Protein AF-A0A4S8KYC3-F1 (afdb_monomer_lite)

Sequence (93 aa):
MRQYLSLPRICTKLGVNLSSSVPTDFSSCFYTVGHAFNLAQDTLQRSTPSYVAGLLERGVRILIYVGELDWTCDWLGNEKMDAWVGMGWAEGV

Foldseek 3Di:
DQVVQLDVVNCVVVVNDPPPVDRSRDDPDDVVVVVVCVVVVVVVDDCVLVVVLVCVVVVNDDDDDADCPDPVCHPVNVCVSCVVSVHDPPPDD

Organism: Dendrothele bispora (strain CBS 962.96) (NCBI:txid1314807)

InterPro domains:
  IPR001563 Peptidase S10, serine carboxypeptidase [PF00450] (2-81)
  IPR029058 Alpha/Beta hydrolase fold [SSF53474] (3-81)

Secondary structure (DSSP, 8-state):
-HHHHT-HHHHHHTT---STTS--S--SS-HHHHHHHHHTTGGG---HHHHHHHHHHTT--------TT-STT-HHHHHHHHHHTT-------

Radius of gyration: 19.54 Å; chains: 1; bounding box: 37×31×53 Å

Structure (mmCIF, N/CA/C/O backbone):
data_AF-A0A4S8KYC3-F1
#
_entry.id   AF-A0A4S8KYC3-F1
#
loop_
_atom_site.group_PDB
_atom_site.id
_atom_site.type_symbol
_atom_site.label_atom_id
_atom_site.label_alt_id
_atom_site.label_comp_id
_atom_site.label_asym_id
_atom_site.label_entity_id
_atom_site.label_seq_id
_atom_site.pdbx_PDB_ins_code
_atom_site.Cartn_x
_atom_site.Cartn_y
_atom_site.Cartn_z
_atom_site.occupancy
_atom_site.B_iso_or_equiv
_atom_site.auth_seq_id
_atom_site.auth_comp_id
_atom_site.auth_asym_id
_atom_site.auth_atom_id
_atom_site.pdbx_PDB_model_num
ATOM 1 N N . MET A 1 1 ? -12.359 9.644 10.798 1.00 87.88 1 MET A N 1
ATOM 2 C CA . MET A 1 1 ? -12.269 8.172 10.658 1.00 87.88 1 MET A CA 1
ATOM 3 C C . MET A 1 1 ? -11.980 7.483 11.989 1.00 87.88 1 MET A C 1
ATOM 5 O O . MET A 1 1 ? -12.871 6.792 12.457 1.00 87.88 1 MET A O 1
ATOM 9 N N . ARG A 1 2 ? -10.828 7.731 12.640 1.00 93.94 2 ARG A N 1
ATOM 10 C CA . ARG A 1 2 ? -10.470 7.146 13.952 1.00 93.94 2 ARG A CA 1
ATOM 11 C C . ARG A 1 2 ? -11.607 7.153 14.972 1.00 93.94 2 ARG A C 1
ATOM 13 O O . ARG A 1 2 ? -12.085 6.100 15.347 1.00 93.94 2 ARG A O 1
ATOM 20 N N . GLN A 1 3 ? -12.108 8.333 15.328 1.00 95.31 3 GLN A N 1
ATOM 21 C CA . GLN A 1 3 ? -13.182 8.462 16.320 1.00 95.31 3 GLN A CA 1
ATOM 22 C C . GLN A 1 3 ? -14.437 7.652 15.967 1.00 95.31 3 GLN A C 1
ATOM 24 O O . GLN A 1 3 ? -15.035 7.052 16.847 1.00 95.31 3 GLN A O 1
ATOM 29 N N . TYR A 1 4 ? -14.826 7.621 14.689 1.00 95.81 4 TYR A N 1
ATOM 30 C CA . TYR A 1 4 ? -16.015 6.900 14.234 1.00 95.81 4 TYR A CA 1
ATOM 31 C C . TYR A 1 4 ? -15.827 5.382 14.318 1.00 95.81 4 TYR A C 1
ATOM 33 O O . TYR A 1 4 ? -16.706 4.684 14.818 1.00 95.81 4 TYR A O 1
ATOM 41 N N . LEU A 1 5 ? -14.675 4.884 13.859 1.00 95.50 5 LEU A N 1
ATOM 42 C CA . LEU A 1 5 ? -14.352 3.458 13.873 1.00 95.50 5 LEU A CA 1
ATOM 43 C C . LEU A 1 5 ? -14.033 2.931 15.277 1.00 95.50 5 LEU A C 1
ATOM 45 O O . LEU A 1 5 ? -14.150 1.734 15.488 1.00 95.50 5 LEU A O 1
ATOM 49 N N . SER A 1 6 ? -13.711 3.804 16.236 1.00 94.75 6 SER A N 1
ATOM 50 C CA . SER A 1 6 ? -13.531 3.426 17.644 1.00 94.75 6 SER A CA 1
ATOM 51 C C . SER A 1 6 ? -14.833 3.352 18.453 1.00 94.75 6 SER A C 1
ATOM 53 O O . SER A 1 6 ? -14.805 3.047 19.644 1.00 94.75 6 SER A O 1
ATOM 55 N N . LEU A 1 7 ? -15.992 3.688 17.873 1.00 94.38 7 LEU A N 1
ATOM 56 C CA . LEU A 1 7 ? -17.259 3.646 18.606 1.00 94.38 7 LEU A CA 1
ATOM 57 C C . LEU A 1 7 ? -17.673 2.188 18.874 1.00 94.38 7 LEU A C 1
ATOM 59 O O . LEU A 1 7 ? -17.834 1.440 17.909 1.00 94.38 7 LEU A O 1
ATOM 63 N N . PRO A 1 8 ? -18.003 1.796 20.122 1.00 92.62 8 PRO A N 1
ATOM 64 C CA . PRO A 1 8 ? -18.376 0.414 20.439 1.00 92.62 8 PRO A CA 1
ATOM 65 C C . PRO A 1 8 ? -19.526 -0.114 19.582 1.00 92.62 8 PRO A C 1
ATOM 67 O O . PRO A 1 8 ? -19.451 -1.218 19.060 1.00 92.62 8 PRO A O 1
ATOM 70 N N . ARG A 1 9 ? -20.552 0.716 19.338 1.00 94.69 9 ARG A N 1
ATOM 71 C CA . ARG A 1 9 ? -21.679 0.359 18.459 1.00 94.69 9 ARG A CA 1
ATOM 72 C C . ARG A 1 9 ? -21.250 0.058 17.019 1.00 94.69 9 ARG A C 1
ATOM 74 O O . ARG A 1 9 ? -21.867 -0.774 16.365 1.00 94.69 9 ARG A O 1
ATOM 81 N N . ILE A 1 10 ? -20.225 0.753 16.518 1.00 96.12 10 ILE A N 1
ATOM 82 C CA . ILE A 1 10 ? -19.692 0.547 15.168 1.00 96.12 10 ILE A CA 1
ATOM 83 C C . ILE A 1 10 ? -18.857 -0.731 15.153 1.00 96.12 10 ILE A C 1
ATOM 85 O O . ILE A 1 10 ? -19.088 -1.573 14.293 1.00 96.12 10 ILE A O 1
ATOM 89 N N . CYS A 1 11 ? -17.999 -0.939 16.154 1.00 93.75 11 CYS A N 1
ATOM 90 C CA . CYS A 1 11 ? -17.256 -2.186 16.337 1.00 93.75 11 CYS A CA 1
ATOM 91 C C . CYS A 1 11 ? -18.188 -3.407 16.414 1.00 93.75 11 CYS A C 1
ATOM 93 O O . CYS A 1 11 ? -17.990 -4.367 15.675 1.00 93.75 11 CYS A O 1
ATOM 95 N N . THR A 1 12 ? -19.256 -3.347 17.221 1.00 94.62 12 THR A N 1
ATOM 96 C CA . THR A 1 12 ? -20.272 -4.414 17.302 1.00 94.62 12 THR A CA 1
ATOM 97 C C . THR A 1 12 ? -20.942 -4.650 15.952 1.00 94.62 12 THR A C 1
ATOM 99 O O . THR A 1 12 ? -21.069 -5.791 15.522 1.00 94.62 12 THR A O 1
ATOM 102 N N . LYS A 1 13 ? -21.340 -3.579 15.253 1.00 96.75 13 LYS A N 1
ATOM 103 C CA . LYS A 1 13 ? -21.997 -3.680 13.944 1.00 96.75 13 LYS A CA 1
ATOM 104 C C . LYS A 1 13 ? -21.088 -4.291 12.870 1.00 96.75 13 LYS A C 1
ATOM 106 O O . LYS A 1 13 ? -21.591 -4.964 11.978 1.00 96.75 13 LYS A O 1
ATOM 111 N N . LEU A 1 14 ? -19.779 -4.060 12.957 1.00 95.12 14 LEU A N 1
ATOM 112 C CA . LEU A 1 14 ? -18.765 -4.637 12.068 1.00 95.12 14 LEU A CA 1
ATOM 113 C C . LEU A 1 14 ? -18.290 -6.033 12.512 1.00 95.12 14 LEU A C 1
ATOM 115 O O . LEU A 1 14 ? -17.494 -6.645 11.808 1.00 95.12 14 LEU A O 1
ATOM 119 N N . GLY A 1 15 ? -18.754 -6.541 13.660 1.00 94.31 15 GLY A N 1
ATOM 120 C CA . GLY A 1 15 ? -18.345 -7.844 14.191 1.00 94.31 15 GLY A CA 1
ATOM 121 C C . GLY A 1 15 ? -16.937 -7.870 14.794 1.00 94.31 15 GLY A C 1
ATOM 122 O O . GLY A 1 15 ? -16.333 -8.935 14.895 1.00 94.31 15 GLY A O 1
ATOM 123 N N . VAL A 1 16 ? -16.395 -6.718 15.199 1.00 94.00 16 VAL A N 1
ATOM 124 C CA . VAL A 1 16 ? -15.105 -6.649 15.897 1.00 94.00 16 VAL A CA 1
ATOM 125 C C . VAL A 1 16 ? -15.252 -7.287 17.278 1.00 94.00 16 VAL A C 1
ATOM 127 O O . VAL A 1 16 ? -16.155 -6.942 18.042 1.00 94.00 16 VAL A O 1
ATOM 130 N N . ASN A 1 17 ? -14.351 -8.211 17.607 1.00 89.06 17 ASN A N 1
ATOM 131 C CA . ASN A 1 17 ? -14.298 -8.836 18.924 1.00 89.06 17 ASN A CA 1
ATOM 132 C C . ASN A 1 17 ? -13.981 -7.774 19.993 1.00 89.06 17 ASN A C 1
ATOM 134 O O . ASN A 1 17 ? -12.957 -7.107 19.905 1.00 89.06 17 ASN A O 1
ATOM 138 N N . LEU A 1 18 ? -14.857 -7.625 20.992 1.00 86.12 18 LEU A N 1
ATOM 139 C CA . LEU A 1 18 ? -14.714 -6.644 22.080 1.00 86.12 18 LEU A CA 1
ATOM 140 C C . LEU A 1 18 ? -14.033 -7.220 23.334 1.00 86.12 18 LEU A C 1
ATOM 142 O O . LEU A 1 18 ? -14.124 -6.638 24.414 1.00 86.12 18 LEU A O 1
ATOM 146 N N . SER A 1 19 ? -13.388 -8.380 23.214 1.00 87.56 19 SER A N 1
ATOM 147 C CA . SER A 1 19 ? -12.512 -8.921 24.251 1.00 87.56 19 SER A CA 1
ATOM 148 C C . SER A 1 19 ? -11.390 -7.933 24.565 1.00 87.56 19 SER A C 1
ATOM 150 O O . SER A 1 19 ? -10.893 -7.237 23.682 1.00 87.56 19 SER A O 1
ATOM 152 N N . SER A 1 20 ? -10.925 -7.932 25.812 1.00 84.00 20 SER A N 1
ATOM 153 C CA . SER A 1 20 ? -9.814 -7.091 26.270 1.00 84.00 20 SER A CA 1
ATOM 154 C C . SER A 1 20 ? -8.509 -7.303 25.492 1.00 84.00 20 SER A C 1
ATOM 156 O O . SER A 1 20 ? -7.640 -6.437 25.519 1.00 84.00 20 SER A O 1
ATOM 158 N N . SER A 1 21 ? -8.363 -8.429 24.788 1.00 86.44 21 SER A N 1
ATOM 159 C CA . SER A 1 21 ? -7.197 -8.725 23.946 1.00 86.44 21 SER A CA 1
ATOM 160 C C . SER A 1 21 ? -7.188 -7.980 22.606 1.00 86.44 21 SER A C 1
ATOM 162 O O . SER A 1 21 ? -6.159 -7.981 21.933 1.00 86.44 21 SER A O 1
ATOM 164 N N . VAL A 1 2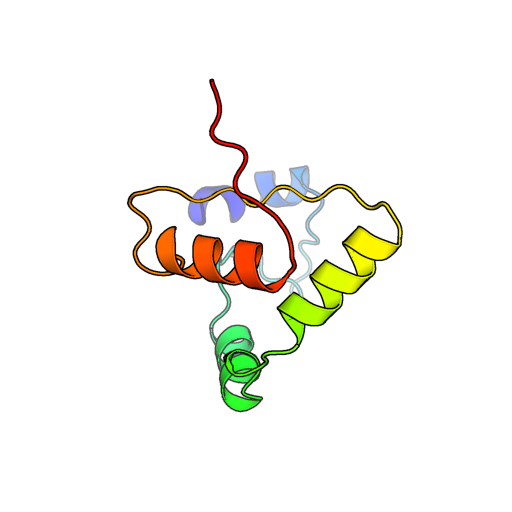2 ? -8.306 -7.374 22.194 1.00 86.31 22 VAL A N 1
ATOM 165 C CA . VAL A 1 22 ? -8.426 -6.645 20.925 1.00 86.31 22 VAL A CA 1
ATOM 166 C C . VAL A 1 22 ? -8.671 -5.163 21.223 1.00 86.31 22 VAL A C 1
ATOM 168 O O . VAL A 1 22 ? -9.714 -4.815 21.781 1.00 86.31 22 VAL A O 1
ATOM 171 N N . PRO A 1 23 ? -7.736 -4.266 20.861 1.00 84.69 23 PRO A N 1
ATOM 172 C CA . PRO A 1 23 ? -7.929 -2.832 21.025 1.00 84.69 23 PRO A CA 1
ATOM 173 C C . PRO A 1 23 ? -9.153 -2.351 20.243 1.00 84.69 23 PRO A C 1
ATOM 175 O O . PRO A 1 23 ? -9.326 -2.666 19.066 1.00 84.69 23 PRO A O 1
ATOM 178 N N . THR A 1 24 ? -10.012 -1.577 20.903 1.00 84.94 24 THR A N 1
ATOM 179 C CA . THR A 1 24 ? -11.198 -0.975 20.272 1.00 84.94 24 THR A CA 1
ATOM 180 C C . THR A 1 24 ? -10.933 0.444 19.779 1.00 84.94 24 THR A C 1
ATOM 182 O O . THR A 1 24 ? -11.776 1.026 19.097 1.00 84.94 24 THR A O 1
ATOM 185 N N . ASP A 1 25 ? -9.760 1.009 20.069 1.00 89.75 25 ASP A N 1
ATOM 186 C CA . ASP A 1 25 ? -9.318 2.277 19.519 1.00 89.75 25 ASP A CA 1
ATOM 187 C C . ASP A 1 25 ? -8.653 2.068 18.154 1.00 89.75 25 ASP A C 1
ATO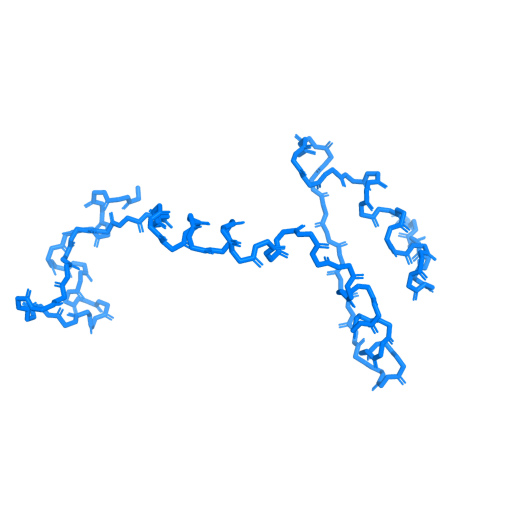M 189 O O . ASP A 1 25 ? -7.506 1.653 18.018 1.00 89.75 25 ASP A O 1
ATOM 193 N N . PHE A 1 26 ? -9.387 2.394 17.096 1.00 93.44 26 PHE A N 1
ATOM 194 C CA . PHE A 1 26 ? -8.868 2.279 15.743 1.00 93.44 26 PHE A CA 1
ATOM 195 C C . PHE A 1 26 ? -7.650 3.197 15.528 1.00 93.44 26 PHE A C 1
ATOM 197 O O . PHE A 1 26 ? -7.703 4.402 15.795 1.00 93.44 26 PHE A O 1
ATOM 204 N N . SER A 1 27 ? -6.579 2.649 14.954 1.00 93.31 27 SER A N 1
ATOM 205 C CA . SER A 1 27 ? -5.479 3.414 14.362 1.00 93.31 27 SER A CA 1
ATOM 206 C C . SER A 1 27 ? -5.376 3.079 12.880 1.00 93.31 27 SER A C 1
ATOM 208 O O . SER A 1 27 ? -5.400 1.909 12.514 1.00 93.31 27 SER A O 1
ATOM 210 N N . SER A 1 28 ? -5.248 4.096 12.023 1.00 94.00 28 SER A N 1
ATOM 211 C CA . SER A 1 28 ? -5.125 3.885 10.573 1.00 94.00 28 SER A CA 1
ATOM 212 C C . SER A 1 28 ? -3.787 3.257 10.187 1.00 94.00 28 SER A C 1
ATOM 214 O O . SER A 1 28 ? -3.733 2.471 9.251 1.00 94.00 28 SER A O 1
ATOM 216 N N . CYS A 1 29 ? -2.723 3.591 10.920 1.00 94.06 29 CYS A N 1
ATOM 217 C CA . CYS A 1 29 ? -1.386 3.041 10.729 1.00 94.06 29 CYS A CA 1
ATOM 218 C C . CYS A 1 29 ? -0.805 2.653 12.091 1.00 94.06 29 CYS A C 1
ATOM 220 O O . CYS A 1 29 ? -0.981 3.379 13.075 1.00 94.06 29 CYS A O 1
ATOM 222 N N . PHE A 1 30 ? -0.095 1.528 12.158 1.00 94.31 30 PHE A N 1
ATOM 223 C CA . PHE A 1 30 ? 0.573 1.084 13.380 1.00 94.31 30 PHE A CA 1
ATOM 224 C C . PHE A 1 30 ? 2.088 1.211 13.226 1.00 94.31 30 PHE A C 1
ATOM 226 O O . PHE A 1 30 ? 2.713 0.480 12.456 1.00 94.31 30 PHE A O 1
ATOM 233 N N . TYR A 1 31 ? 2.680 2.165 13.949 1.00 95.75 31 TYR A N 1
ATOM 234 C CA . TYR A 1 31 ? 4.080 2.551 13.757 1.00 95.75 31 TYR A CA 1
ATOM 235 C C . TYR A 1 31 ? 5.054 1.405 14.040 1.00 95.75 31 TYR A C 1
ATOM 237 O O . TYR A 1 31 ? 6.028 1.252 13.317 1.00 95.75 31 TYR A O 1
ATOM 245 N N . THR A 1 32 ? 4.772 0.551 15.027 1.00 97.06 32 THR A N 1
ATOM 246 C CA . THR A 1 32 ? 5.628 -0.603 15.342 1.00 97.06 32 THR A CA 1
ATOM 247 C C . THR A 1 32 ? 5.741 -1.577 14.171 1.00 97.06 32 THR A C 1
ATOM 249 O O . THR A 1 32 ? 6.829 -2.078 13.906 1.00 97.06 32 THR A O 1
ATOM 252 N N . VAL A 1 33 ? 4.648 -1.811 13.434 1.00 96.31 33 VAL A N 1
ATOM 253 C CA . VAL A 1 33 ? 4.678 -2.647 12.224 1.00 96.31 33 VAL A CA 1
ATOM 254 C C . VAL A 1 33 ? 5.479 -1.947 11.130 1.00 96.31 33 VAL A C 1
ATOM 256 O O . VAL A 1 33 ? 6.404 -2.544 10.592 1.00 96.31 33 VAL A O 1
ATOM 259 N N . GLY A 1 34 ? 5.204 -0.668 10.854 1.00 96.38 34 GLY A N 1
ATOM 260 C CA . GLY A 1 34 ? 5.966 0.090 9.852 1.00 96.38 34 GLY A CA 1
ATOM 261 C C . GLY A 1 34 ? 7.471 0.138 10.151 1.00 96.38 34 GLY A C 1
ATOM 262 O O . GLY A 1 34 ? 8.292 -0.050 9.258 1.00 96.38 34 GLY A O 1
ATOM 263 N N . HIS A 1 35 ? 7.838 0.310 11.420 1.00 97.69 35 HIS A N 1
ATOM 264 C CA . HIS A 1 35 ? 9.222 0.292 11.879 1.00 97.69 35 HIS A CA 1
ATOM 265 C C . HIS A 1 35 ? 9.869 -1.088 11.705 1.00 97.69 35 HIS A C 1
ATOM 267 O O . HIS A 1 35 ? 11.020 -1.169 11.291 1.00 97.69 35 HIS A O 1
ATOM 273 N N . ALA A 1 36 ? 9.141 -2.177 11.968 1.00 98.25 36 ALA A N 1
ATOM 274 C CA . ALA A 1 36 ? 9.652 -3.527 11.740 1.00 98.25 36 ALA A CA 1
ATOM 275 C C . ALA A 1 36 ? 9.975 -3.782 10.255 1.00 98.25 36 ALA A C 1
ATOM 277 O O . ALA A 1 36 ? 11.061 -4.271 9.959 1.00 98.25 36 ALA A O 1
ATOM 278 N N . PHE A 1 37 ? 9.096 -3.374 9.332 1.00 97.50 37 PHE A N 1
ATOM 279 C CA . PHE A 1 37 ? 9.355 -3.445 7.882 1.00 97.50 37 PHE A CA 1
ATOM 280 C C . PHE A 1 37 ? 10.530 -2.554 7.454 1.00 97.50 37 PHE A C 1
ATOM 282 O O . PHE A 1 37 ? 11.322 -2.914 6.586 1.00 97.50 37 PHE A O 1
ATOM 289 N N . ASN A 1 38 ? 10.683 -1.383 8.079 1.00 96.56 38 ASN A N 1
ATOM 290 C CA . ASN A 1 38 ? 11.830 -0.522 7.814 1.00 96.56 38 ASN A CA 1
ATOM 291 C C . ASN A 1 38 ? 13.152 -1.171 8.262 1.00 96.56 38 ASN A C 1
ATOM 293 O O . ASN A 1 38 ? 14.113 -1.171 7.496 1.00 96.56 38 ASN A O 1
ATOM 297 N N . LEU A 1 39 ? 13.183 -1.775 9.456 1.00 97.62 39 LEU A N 1
ATOM 298 C CA . LEU A 1 39 ? 14.351 -2.505 9.963 1.00 97.62 39 LEU A CA 1
ATOM 299 C C . LEU A 1 39 ? 14.690 -3.738 9.117 1.00 97.62 39 LEU A C 1
ATOM 301 O O . LEU A 1 39 ? 15.865 -4.047 8.939 1.00 97.62 39 LEU A O 1
ATOM 305 N N . ALA A 1 40 ? 13.676 -4.419 8.586 1.00 97.69 40 ALA A N 1
ATOM 306 C CA . ALA A 1 40 ? 13.841 -5.532 7.654 1.00 97.69 40 ALA A CA 1
ATOM 307 C C . ALA A 1 40 ? 14.208 -5.079 6.225 1.00 97.69 40 ALA A C 1
ATOM 309 O O . ALA A 1 40 ? 14.477 -5.911 5.362 1.00 97.69 40 ALA A O 1
ATOM 310 N N . GLN A 1 41 ? 14.288 -3.763 5.990 1.00 96.50 41 GLN A N 1
ATOM 311 C CA . GLN A 1 41 ? 14.645 -3.139 4.715 1.00 96.50 41 GLN A CA 1
ATOM 312 C C . GLN A 1 41 ? 13.709 -3.500 3.552 1.00 96.50 41 GLN A C 1
ATOM 314 O O . GLN A 1 41 ? 14.106 -3.400 2.388 1.00 96.50 41 GLN A O 1
ATOM 319 N N . ASP A 1 42 ? 12.453 -3.852 3.835 1.00 95.75 42 ASP A N 1
ATOM 320 C CA . ASP A 1 42 ? 11.474 -4.238 2.812 1.00 95.75 42 ASP A CA 1
ATOM 321 C C . ASP A 1 42 ? 11.274 -3.151 1.746 1.00 95.75 42 ASP A C 1
ATOM 323 O O . ASP A 1 42 ? 11.070 -3.450 0.572 1.00 95.75 42 ASP A O 1
ATOM 327 N N . THR A 1 43 ? 11.410 -1.876 2.120 1.00 89.62 43 THR A N 1
ATOM 328 C CA . THR A 1 43 ? 11.278 -0.743 1.188 1.00 89.62 43 THR A CA 1
ATOM 329 C C . THR A 1 43 ? 12.375 -0.696 0.122 1.00 89.62 43 THR A C 1
ATOM 331 O O . THR A 1 43 ? 12.241 0.039 -0.853 1.00 89.62 43 THR A O 1
ATOM 334 N N . LEU A 1 44 ? 13.469 -1.444 0.292 1.00 92.56 44 LEU A N 1
ATOM 335 C CA . LEU A 1 44 ? 14.556 -1.537 -0.686 1.00 92.56 44 LEU A CA 1
ATOM 336 C C . LEU A 1 44 ? 14.364 -2.694 -1.676 1.00 92.56 44 LEU A C 1
ATOM 338 O O . LEU A 1 44 ? 15.193 -2.870 -2.571 1.00 92.56 44 LEU A O 1
ATOM 342 N N . GLN A 1 45 ? 13.294 -3.481 -1.537 1.00 90.62 45 GLN A N 1
ATOM 343 C CA . GLN A 1 45 ? 12.995 -4.593 -2.429 1.00 90.62 45 GLN A CA 1
ATOM 344 C C . GLN A 1 45 ? 12.675 -4.098 -3.851 1.00 90.62 45 GLN A C 1
ATOM 346 O O . GLN A 1 45 ? 11.811 -3.249 -4.052 1.00 90.62 45 GLN A O 1
ATOM 351 N N . ARG A 1 46 ? 13.353 -4.668 -4.858 1.00 89.19 46 ARG A N 1
ATOM 352 C CA . ARG A 1 46 ? 13.240 -4.271 -6.278 1.00 89.19 46 ARG A CA 1
ATOM 353 C C . ARG A 1 46 ? 12.633 -5.343 -7.185 1.00 89.19 46 ARG A C 1
ATOM 355 O O . ARG A 1 46 ? 12.627 -5.169 -8.396 1.00 89.19 46 ARG A O 1
ATOM 362 N N . SER A 1 47 ? 12.149 -6.453 -6.629 1.00 91.88 47 SER A N 1
ATOM 363 C CA . SER A 1 47 ? 11.603 -7.579 -7.409 1.00 91.88 47 SER A CA 1
ATOM 364 C C . SER A 1 47 ? 10.155 -7.401 -7.870 1.00 91.88 47 SER A C 1
ATOM 366 O O . SER A 1 47 ? 9.724 -8.127 -8.764 1.00 91.88 47 SER A O 1
ATOM 368 N N . THR A 1 48 ? 9.407 -6.437 -7.319 1.00 92.38 48 THR A N 1
ATOM 369 C CA . THR A 1 48 ? 7.995 -6.200 -7.676 1.00 92.38 48 THR A CA 1
ATOM 370 C C . THR A 1 48 ? 7.756 -6.078 -9.183 1.00 92.38 48 THR A C 1
ATOM 372 O O . THR A 1 48 ? 6.854 -6.760 -9.672 1.00 92.38 48 THR A O 1
ATOM 375 N N . PRO A 1 49 ? 8.561 -5.318 -9.952 1.00 91.94 49 PRO A N 1
ATOM 376 C CA . PRO A 1 49 ? 8.380 -5.236 -11.397 1.00 91.94 49 PRO A CA 1
ATOM 377 C C . PRO A 1 49 ? 8.483 -6.611 -12.086 1.00 91.94 49 PRO A C 1
ATOM 379 O O . PRO A 1 49 ? 7.660 -6.938 -12.937 1.00 91.94 49 PRO A O 1
ATOM 382 N N . SER A 1 50 ? 9.409 -7.483 -11.669 1.00 93.56 50 SER A N 1
ATOM 383 C CA . SER A 1 50 ? 9.519 -8.846 -12.216 1.00 93.56 50 SER A CA 1
ATOM 384 C C . SER A 1 50 ? 8.283 -9.703 -11.920 1.00 93.56 50 SER A C 1
ATOM 386 O O . SER A 1 50 ? 7.867 -10.508 -12.753 1.00 93.56 50 SER A O 1
ATOM 388 N N . TYR A 1 51 ? 7.664 -9.535 -10.746 1.00 94.81 51 TYR A N 1
ATOM 389 C CA . TYR A 1 51 ? 6.419 -10.236 -10.418 1.00 94.81 51 TYR A CA 1
ATOM 390 C C . TYR A 1 51 ? 5.245 -9.752 -11.274 1.00 94.81 51 TYR A C 1
ATOM 392 O O . TYR A 1 51 ? 4.436 -10.573 -11.712 1.00 94.81 51 TYR A O 1
ATOM 400 N N . VAL A 1 52 ? 5.182 -8.446 -11.545 1.00 94.50 52 VAL A N 1
ATOM 401 C CA . VAL A 1 52 ? 4.200 -7.834 -12.452 1.00 94.50 52 VAL A CA 1
ATOM 402 C C . VAL A 1 52 ? 4.376 -8.368 -13.875 1.00 94.50 52 VAL A C 1
ATOM 404 O O . VAL A 1 52 ? 3.404 -8.850 -14.455 1.00 94.50 52 VAL A O 1
ATOM 407 N N . ALA A 1 53 ? 5.606 -8.402 -14.397 1.00 93.94 53 ALA A N 1
ATOM 408 C CA . ALA A 1 53 ? 5.902 -8.973 -15.713 1.00 93.94 53 ALA A CA 1
ATOM 409 C C . ALA A 1 53 ? 5.426 -10.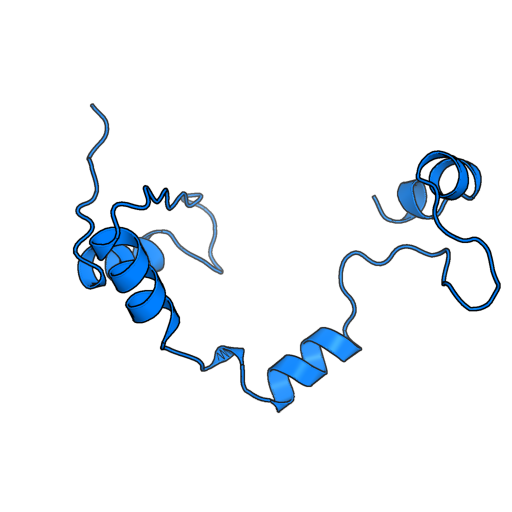434 -15.824 1.00 93.94 53 ALA A C 1
ATOM 411 O O . ALA A 1 53 ? 4.699 -10.786 -16.751 1.00 93.94 53 ALA A O 1
ATOM 412 N N . GLY A 1 54 ? 5.715 -11.266 -14.818 1.00 95.25 54 GLY A N 1
ATOM 413 C CA . GLY A 1 54 ? 5.242 -12.651 -14.807 1.00 95.25 54 GLY A CA 1
ATOM 414 C C . GLY A 1 54 ? 3.711 -12.781 -14.777 1.00 95.25 54 GLY A C 1
ATOM 415 O O . GLY A 1 54 ? 3.162 -13.742 -15.315 1.00 95.25 54 GLY A O 1
ATOM 416 N N . LEU A 1 55 ? 2.990 -11.848 -14.143 1.00 96.12 55 LEU A N 1
ATOM 417 C CA . LEU A 1 55 ? 1.521 -11.833 -14.172 1.00 96.12 55 LEU A CA 1
ATOM 418 C C . LEU A 1 55 ? 0.993 -11.507 -15.577 1.00 96.12 55 LEU A C 1
ATOM 420 O O . LEU A 1 55 ? 0.065 -12.180 -16.034 1.00 96.12 55 LEU A O 1
ATOM 424 N N . LEU A 1 56 ? 1.613 -10.550 -16.270 1.00 95.12 56 LEU A N 1
ATOM 425 C CA . LEU A 1 56 ? 1.272 -10.193 -17.652 1.00 95.12 56 LEU A CA 1
ATOM 426 C C . LEU A 1 56 ? 1.517 -11.359 -18.618 1.00 95.12 56 LEU A C 1
ATOM 428 O O . LEU A 1 56 ? 0.639 -11.672 -19.420 1.00 95.12 56 LEU A O 1
ATOM 432 N N . GLU A 1 57 ? 2.648 -12.063 -18.493 1.00 96.00 57 GLU A N 1
ATOM 433 C CA . GLU A 1 57 ? 2.963 -13.264 -19.291 1.00 96.00 57 GLU A CA 1
ATOM 434 C C . GLU A 1 57 ? 1.898 -14.364 -19.150 1.00 96.00 57 GLU A C 1
ATOM 436 O O . GLU A 1 57 ? 1.638 -15.119 -20.086 1.00 96.00 57 GLU A O 1
ATOM 441 N N . ARG A 1 58 ? 1.242 -14.440 -17.985 1.00 97.44 58 ARG A N 1
ATOM 442 C CA . ARG A 1 58 ? 0.142 -15.380 -17.711 1.00 97.44 58 ARG A CA 1
ATOM 443 C C . ARG A 1 58 ? -1.236 -14.855 -18.130 1.00 97.44 58 ARG A C 1
ATOM 445 O O . ARG A 1 58 ? -2.243 -15.495 -17.833 1.00 97.44 58 ARG A O 1
ATOM 452 N N . GLY A 1 59 ? -1.301 -13.704 -18.798 1.00 95.88 59 GLY A N 1
ATOM 453 C CA . GLY A 1 59 ? -2.544 -13.104 -19.283 1.00 95.88 59 GLY A CA 1
ATOM 454 C C . GLY A 1 59 ? -3.383 -12.419 -18.200 1.00 95.88 59 GLY A C 1
ATOM 455 O O . GLY A 1 59 ? -4.575 -12.182 -18.410 1.00 95.88 59 GLY A O 1
ATOM 456 N N . VAL A 1 60 ? -2.801 -12.097 -17.039 1.00 96.69 60 VAL A N 1
ATOM 457 C CA . VAL A 1 60 ? -3.489 -11.305 -16.011 1.00 96.69 60 VAL A CA 1
ATOM 458 C C . VAL A 1 60 ? -3.500 -9.841 -16.445 1.00 96.69 60 VAL A C 1
ATOM 460 O O . VAL A 1 60 ? -2.455 -9.253 -16.699 1.00 96.69 60 VAL A O 1
ATOM 463 N N . ARG A 1 61 ? -4.690 -9.236 -16.517 1.00 94.38 61 ARG A N 1
ATOM 464 C CA . ARG A 1 61 ? -4.839 -7.808 -16.840 1.00 94.38 61 ARG A CA 1
ATOM 465 C C . ARG A 1 61 ? -4.494 -6.950 -15.625 1.00 94.38 61 ARG A C 1
ATOM 467 O O . ARG A 1 61 ? -4.993 -7.220 -14.534 1.00 94.38 61 ARG A O 1
ATOM 474 N N . ILE A 1 62 ? -3.694 -5.908 -15.833 1.00 92.50 62 ILE A N 1
ATOM 475 C CA . ILE A 1 62 ? -3.199 -5.004 -14.786 1.00 92.50 62 ILE A CA 1
ATOM 476 C C . ILE A 1 62 ? -3.561 -3.562 -15.158 1.00 92.50 62 ILE A C 1
ATOM 478 O O . ILE A 1 62 ? -3.489 -3.191 -16.326 1.00 92.50 62 ILE A O 1
ATOM 482 N N . LEU A 1 63 ? -3.966 -2.770 -14.162 1.00 92.94 63 LEU A N 1
ATOM 483 C CA . LEU A 1 63 ? -4.185 -1.328 -14.267 1.00 92.94 63 LEU A CA 1
ATOM 484 C C . LEU A 1 63 ? -3.313 -0.635 -13.221 1.00 92.94 63 LEU A C 1
ATOM 486 O O . LEU A 1 63 ? -3.453 -0.918 -12.030 1.00 92.94 63 LEU A O 1
ATOM 490 N N . ILE A 1 64 ? -2.463 0.284 -13.667 1.00 91.56 64 ILE A N 1
ATOM 491 C CA . ILE A 1 64 ? -1.693 1.183 -12.808 1.00 91.56 64 ILE A CA 1
ATOM 492 C C . ILE A 1 64 ? -2.310 2.569 -12.978 1.00 91.56 64 ILE A C 1
ATOM 494 O O . ILE A 1 64 ? -2.422 3.078 -14.088 1.00 91.56 64 ILE A O 1
ATOM 498 N N . TYR A 1 65 ? -2.812 3.136 -11.882 1.00 92.38 65 TYR A N 1
ATOM 499 C CA . TYR A 1 65 ? -3.447 4.451 -11.866 1.00 92.38 65 TYR A CA 1
ATOM 500 C C . TYR A 1 65 ? -2.726 5.326 -10.847 1.00 92.38 65 TYR A C 1
ATOM 502 O O . TYR A 1 65 ? -2.429 4.879 -9.737 1.00 92.38 65 TYR A O 1
ATOM 510 N N . VAL A 1 66 ? -2.442 6.570 -11.222 1.00 94.69 66 VAL A N 1
ATOM 511 C CA . VAL A 1 66 ? -1.646 7.486 -10.403 1.00 94.69 66 VAL A CA 1
ATOM 512 C C . VAL A 1 66 ? -2.257 8.875 -10.468 1.00 94.69 66 VAL A C 1
ATOM 514 O O . VAL A 1 66 ? -2.667 9.332 -11.533 1.00 94.69 66 VAL A O 1
ATOM 517 N N . GLY A 1 67 ? -2.352 9.541 -9.319 1.00 94.75 67 GLY A N 1
ATOM 518 C CA . GLY A 1 67 ? -2.762 10.938 -9.274 1.00 94.75 67 GLY A CA 1
ATOM 519 C C . GLY A 1 67 ? -1.603 11.843 -9.679 1.00 94.75 67 GLY A C 1
ATOM 520 O O . GLY A 1 67 ? -0.517 11.727 -9.122 1.00 94.75 67 GLY A O 1
ATOM 521 N N . GLU A 1 68 ? -1.841 12.785 -10.590 1.00 94.06 68 GLU A N 1
ATOM 522 C CA . GLU A 1 68 ? -0.809 13.708 -11.098 1.00 94.06 68 GLU A CA 1
ATOM 523 C C . GLU A 1 68 ? -0.140 14.547 -9.989 1.00 94.06 68 GLU A C 1
ATOM 525 O O . GLU A 1 68 ? 1.007 14.962 -10.120 1.00 94.06 68 GLU A O 1
ATOM 530 N N . LEU A 1 69 ? -0.845 14.764 -8.872 1.00 95.75 69 LEU A N 1
ATOM 531 C CA . LEU A 1 69 ? -0.391 15.577 -7.739 1.00 95.75 69 LEU A CA 1
ATOM 532 C C . LEU A 1 69 ? 0.144 14.758 -6.547 1.00 95.75 69 LEU A C 1
ATOM 534 O O . LEU A 1 69 ? 0.368 15.331 -5.478 1.00 95.75 69 LEU A O 1
ATOM 538 N N . ASP A 1 70 ? 0.324 13.440 -6.683 1.00 96.31 70 ASP A N 1
ATOM 539 C CA . ASP A 1 70 ? 1.001 12.640 -5.654 1.00 96.31 70 ASP A CA 1
ATOM 540 C C . ASP A 1 70 ? 2.521 12.782 -5.794 1.00 96.31 70 ASP A C 1
ATOM 542 O O . ASP A 1 70 ? 3.105 12.422 -6.811 1.00 96.31 70 ASP A O 1
ATOM 546 N N . TRP A 1 71 ? 3.167 13.307 -4.756 1.00 94.38 71 TRP A N 1
ATOM 547 C CA . TRP A 1 71 ? 4.622 13.436 -4.701 1.00 94.38 71 TRP A CA 1
ATOM 548 C C . TRP A 1 71 ? 5.327 12.150 -4.248 1.00 94.38 71 TRP A C 1
ATOM 550 O O . TRP A 1 71 ? 6.481 11.922 -4.593 1.00 94.38 71 TRP A O 1
ATOM 560 N N . THR A 1 72 ? 4.675 11.326 -3.424 1.00 94.69 72 THR A N 1
ATOM 561 C CA . THR A 1 72 ? 5.344 10.170 -2.799 1.00 94.69 72 THR A CA 1
ATOM 562 C C . THR A 1 72 ? 5.467 9.007 -3.777 1.00 94.69 72 THR A C 1
ATOM 564 O O . THR A 1 72 ? 6.506 8.351 -3.825 1.00 94.69 72 THR A O 1
ATOM 567 N N . CYS A 1 73 ? 4.413 8.770 -4.557 1.00 93.56 73 CYS A N 1
ATOM 568 C CA . CYS A 1 73 ? 4.339 7.726 -5.574 1.00 93.56 73 CYS A CA 1
ATOM 569 C C . CYS A 1 73 ? 3.987 8.356 -6.924 1.00 93.56 73 CYS A C 1
ATOM 571 O O . CYS A 1 73 ? 2.931 8.077 -7.490 1.00 93.56 73 CYS A O 1
ATOM 573 N N . ASP A 1 74 ? 4.856 9.244 -7.405 1.00 94.38 74 ASP A N 1
ATOM 574 C CA . ASP A 1 74 ? 4.559 10.107 -8.543 1.00 94.38 74 ASP A CA 1
ATOM 575 C C . ASP A 1 74 ? 4.335 9.354 -9.868 1.00 94.38 74 ASP A C 1
ATOM 577 O O . ASP A 1 74 ? 4.727 8.195 -10.064 1.00 94.38 74 ASP A O 1
ATOM 581 N N . TRP A 1 75 ? 3.665 10.034 -10.798 1.00 93.38 75 TRP A N 1
ATOM 582 C CA . TRP A 1 75 ? 3.301 9.468 -12.093 1.00 93.38 75 TRP A CA 1
ATOM 583 C C . TRP A 1 75 ? 4.520 9.170 -12.980 1.00 93.38 75 TRP A C 1
ATOM 585 O O . TRP A 1 75 ? 4.483 8.189 -13.713 1.00 93.38 75 TRP A O 1
ATOM 595 N N . LEU A 1 76 ? 5.623 9.921 -12.862 1.00 93.44 76 LEU A N 1
ATOM 596 C CA . LEU A 1 76 ? 6.856 9.692 -13.632 1.00 93.44 76 LEU A CA 1
ATOM 597 C C . LEU A 1 76 ? 7.561 8.397 -13.206 1.00 93.44 76 LEU A C 1
ATOM 599 O O . LEU A 1 76 ? 8.141 7.682 -14.027 1.00 93.44 76 LEU A O 1
ATOM 603 N N . GLY A 1 77 ? 7.566 8.103 -11.907 1.00 92.38 77 GLY A N 1
ATOM 604 C CA . GLY A 1 77 ? 8.134 6.886 -11.341 1.00 92.38 77 GLY A CA 1
ATOM 605 C C . GLY A 1 77 ? 7.361 5.653 -11.793 1.00 92.38 77 GLY A C 1
ATOM 606 O O . GLY A 1 77 ? 7.967 4.668 -12.219 1.00 92.38 77 GLY A O 1
ATOM 607 N N . ASN A 1 78 ? 6.031 5.737 -11.760 1.00 93.12 78 ASN A N 1
ATOM 608 C CA . ASN A 1 78 ? 5.163 4.683 -12.273 1.00 93.12 78 ASN A CA 1
ATOM 609 C C . ASN A 1 78 ? 5.297 4.539 -13.796 1.00 93.12 78 ASN A C 1
ATOM 611 O O . ASN A 1 78 ? 5.433 3.420 -14.276 1.00 93.12 78 ASN A O 1
ATOM 615 N N . GLU A 1 79 ? 5.393 5.640 -14.549 1.00 91.38 79 GLU A N 1
ATOM 616 C CA . GLU A 1 79 ? 5.577 5.596 -16.004 1.00 91.38 79 GLU A CA 1
ATOM 617 C C . GLU A 1 79 ? 6.827 4.829 -16.420 1.00 91.38 79 GLU A C 1
ATOM 619 O O . GLU A 1 79 ? 6.785 3.972 -17.309 1.00 91.38 79 GLU A O 1
ATOM 624 N N . LYS A 1 80 ? 7.933 5.068 -15.717 1.00 91.62 80 LYS A N 1
ATOM 625 C CA . LYS A 1 80 ? 9.182 4.333 -15.930 1.00 91.62 80 LYS A CA 1
ATOM 626 C C . LYS A 1 80 ? 9.063 2.853 -15.572 1.00 91.62 80 LYS A C 1
ATOM 628 O O . LYS A 1 80 ? 9.721 2.034 -16.211 1.00 91.62 80 LYS A O 1
ATOM 633 N N . MET A 1 81 ? 8.275 2.508 -14.553 1.00 91.50 81 MET A N 1
ATOM 634 C CA . MET A 1 81 ? 8.049 1.114 -14.165 1.00 91.50 81 MET A CA 1
ATOM 635 C C . MET A 1 81 ? 7.232 0.381 -15.231 1.00 91.50 81 MET A C 1
ATOM 637 O O . MET A 1 81 ? 7.647 -0.693 -15.662 1.00 91.50 81 MET A O 1
ATOM 641 N N . ASP A 1 82 ? 6.153 0.992 -15.719 1.00 91.00 82 ASP A N 1
ATOM 642 C CA . ASP A 1 82 ? 5.300 0.457 -16.785 1.00 91.00 82 ASP A CA 1
ATOM 643 C C . ASP A 1 82 ? 6.122 0.164 -18.042 1.00 91.00 82 ASP A C 1
ATOM 645 O O . ASP A 1 82 ? 6.131 -0.967 -18.539 1.00 91.00 82 ASP A O 1
ATOM 649 N N . ALA A 1 83 ? 6.920 1.143 -18.477 1.00 87.62 83 ALA A N 1
ATOM 650 C CA . ALA A 1 83 ? 7.835 0.970 -19.598 1.00 87.62 83 ALA A CA 1
ATOM 651 C C . ALA A 1 83 ? 8.835 -0.178 -19.359 1.00 87.62 83 ALA A C 1
ATOM 653 O O . ALA A 1 83 ? 9.138 -0.938 -20.281 1.00 87.62 83 ALA A O 1
ATOM 654 N N . TRP A 1 84 ? 9.328 -0.344 -18.124 1.00 85.38 84 TRP A N 1
ATOM 655 C CA . TRP A 1 84 ? 10.235 -1.436 -17.758 1.00 85.38 84 TRP A CA 1
ATOM 656 C C . TRP A 1 84 ? 9.561 -2.816 -17.826 1.00 85.38 84 TRP A C 1
ATOM 658 O O . TRP A 1 84 ? 10.191 -3.760 -18.303 1.00 85.38 84 TRP A O 1
ATOM 668 N N . VAL A 1 85 ? 8.296 -2.956 -17.400 1.00 89.06 85 VAL A N 1
ATOM 669 C CA . VAL A 1 85 ? 7.550 -4.236 -17.469 1.00 89.06 85 VAL A CA 1
ATOM 670 C C . VAL A 1 85 ? 6.978 -4.527 -18.863 1.00 89.06 85 VAL A C 1
ATOM 672 O O . VAL A 1 85 ? 6.261 -5.511 -19.040 1.00 89.06 85 VAL A O 1
ATOM 675 N N . GLY A 1 86 ? 7.281 -3.692 -19.863 1.00 83.31 86 GLY A N 1
ATOM 676 C CA . GLY A 1 86 ? 6.772 -3.840 -21.228 1.00 83.31 86 GLY A CA 1
ATOM 677 C C . GLY A 1 86 ? 5.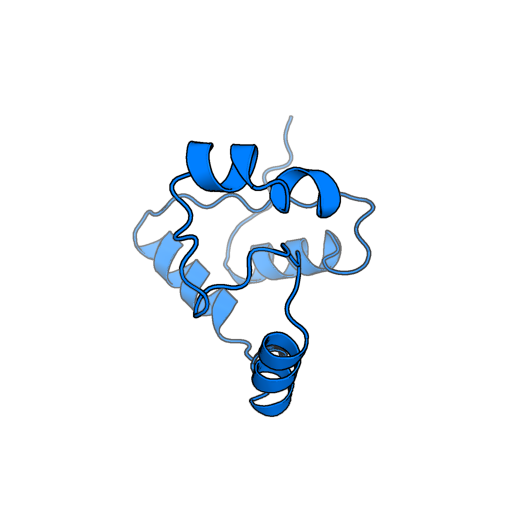310 -3.416 -21.388 1.00 83.31 86 GLY A C 1
ATOM 678 O O . GLY A 1 86 ? 4.681 -3.752 -22.392 1.00 83.31 86 GLY A O 1
ATOM 679 N N . MET A 1 87 ? 4.767 -2.680 -20.416 1.00 78.81 87 MET A N 1
ATOM 680 C CA . MET A 1 87 ? 3.490 -1.991 -20.550 1.00 78.81 87 MET A CA 1
ATOM 681 C C . MET A 1 87 ? 3.743 -0.650 -21.247 1.00 78.81 87 MET A C 1
ATOM 683 O O . ME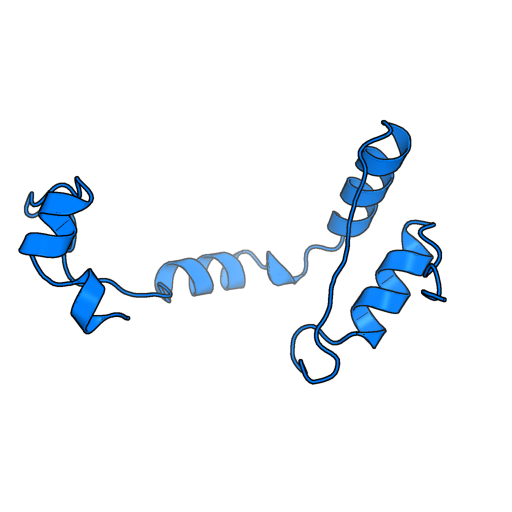T A 1 87 ? 4.509 0.186 -20.779 1.00 78.81 87 MET A O 1
ATOM 687 N N . GLY A 1 88 ? 3.122 -0.447 -22.407 1.00 65.00 88 GLY A N 1
ATOM 688 C CA . GLY A 1 88 ? 3.040 0.880 -23.008 1.00 65.00 88 GLY A CA 1
ATOM 689 C C . GLY A 1 88 ? 1.926 1.673 -22.336 1.00 65.00 88 GLY A C 1
ATOM 690 O O . GLY A 1 88 ? 0.864 1.113 -22.053 1.00 65.00 88 GLY A O 1
ATOM 691 N N . TRP A 1 89 ? 2.137 2.969 -22.119 1.00 58.19 89 TRP A N 1
ATOM 692 C CA . TRP A 1 89 ? 1.041 3.860 -21.758 1.00 58.19 89 TRP A CA 1
ATOM 693 C C . TRP A 1 89 ? 0.084 3.916 -22.938 1.00 58.19 89 TRP A C 1
ATOM 695 O O . TRP A 1 89 ? 0.439 4.371 -24.025 1.00 58.19 89 TRP A O 1
ATOM 705 N N . ALA A 1 90 ? -1.127 3.401 -22.745 1.00 56.53 90 ALA A N 1
ATOM 706 C CA . ALA A 1 90 ? -2.208 3.714 -23.655 1.00 56.53 90 ALA A CA 1
ATOM 707 C C . ALA A 1 90 ? -2.575 5.172 -23.382 1.00 56.53 90 ALA A C 1
ATOM 709 O O . ALA A 1 90 ? -3.227 5.467 -22.380 1.00 56.53 90 ALA A O 1
ATOM 710 N N . GLU A 1 91 ? -2.118 6.081 -24.242 1.00 48.28 91 GLU A N 1
ATOM 711 C CA . GLU A 1 91 ? -2.703 7.414 -24.314 1.00 48.28 91 GLU A CA 1
ATOM 712 C C . GLU A 1 91 ? -4.200 7.214 -24.564 1.00 4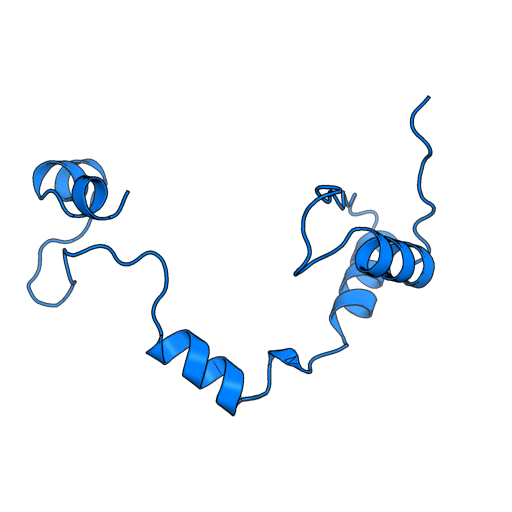8.28 91 GLU A C 1
ATOM 714 O O . GLU A 1 91 ? -4.623 6.701 -25.604 1.00 48.28 91 GLU A O 1
ATOM 719 N N . GLY A 1 92 ? -5.003 7.503 -23.542 1.00 48.31 92 GLY A N 1
ATOM 720 C CA . GLY A 1 92 ? -6.441 7.586 -23.701 1.00 48.31 92 GLY A CA 1
ATOM 721 C C . GLY A 1 92 ? -6.735 8.668 -24.732 1.00 48.31 92 GLY A C 1
ATOM 722 O O . GLY A 1 92 ? -6.263 9.793 -24.588 1.00 48.31 92 GLY A O 1
ATOM 723 N N . VAL A 1 93 ? -7.475 8.286 -25.772 1.00 38.19 93 VAL A N 1
ATOM 724 C CA . VAL A 1 93 ? -8.215 9.194 -26.663 1.00 38.19 93 VAL A CA 1
ATOM 725 C C . VAL A 1 93 ? -8.914 10.321 -25.910 1.00 38.19 93 VAL A C 1
ATOM 727 O O . VAL A 1 93 ? -9.496 10.039 -24.837 1.00 38.19 93 VAL A O 1
#

pLDDT: mean 90.33, std 10.83, range [38.19, 98.25]